Protein AF-A0A401K0L2-F1 (afdb_monomer_lite)

Radius of gyration: 27.58 Å; chains: 1; bounding box: 72×32×71 Å

Structure (mmCIF, N/CA/C/O backbone):
data_AF-A0A401K0L2-F1
#
_entry.id   AF-A0A401K0L2-F1
#
loop_
_atom_site.group_PDB
_atom_site.id
_atom_site.type_symbol
_atom_site.label_atom_id
_atom_site.label_alt_id
_atom_site.label_comp_id
_atom_site.label_asym_id
_atom_site.label_entity_id
_atom_site.label_seq_id
_atom_site.pdbx_PDB_ins_code
_atom_site.Cartn_x
_atom_site.Cartn_y
_atom_site.Cartn_z
_atom_site.occupancy
_atom_site.B_iso_or_equiv
_atom_site.auth_seq_id
_atom_site.auth_comp_id
_atom_site.auth_asym_id
_atom_site.auth_atom_id
_atom_site.pdbx_PDB_model_num
ATOM 1 N N . MET A 1 1 ? 55.329 -2.565 -53.390 1.00 47.88 1 MET A N 1
ATOM 2 C CA . MET A 1 1 ? 54.174 -3.410 -53.006 1.00 47.88 1 MET A CA 1
ATOM 3 C C . MET A 1 1 ? 54.006 -3.611 -51.485 1.00 47.88 1 MET A C 1
ATOM 5 O O . MET A 1 1 ? 53.143 -4.375 -51.094 1.00 47.88 1 MET A O 1
ATOM 9 N N . HIS A 1 2 ? 54.751 -2.907 -50.613 1.00 43.44 2 HIS A N 1
ATOM 10 C CA . HIS A 1 2 ? 54.670 -3.075 -49.144 1.00 43.44 2 HIS A CA 1
ATOM 11 C C . HIS A 1 2 ? 53.834 -2.009 -48.398 1.00 43.44 2 HIS A C 1
ATOM 13 O O . HIS A 1 2 ? 53.597 -2.150 -47.203 1.00 43.44 2 HIS A O 1
ATOM 19 N N . TYR A 1 3 ? 53.370 -0.953 -49.079 1.00 39.75 3 TYR A N 1
ATOM 20 C CA . TYR A 1 3 ? 52.677 0.180 -48.441 1.00 39.75 3 TYR A CA 1
ATOM 21 C C . TYR A 1 3 ? 51.150 0.005 -48.301 1.00 39.75 3 TYR A C 1
ATOM 23 O O . TYR A 1 3 ? 50.545 0.675 -47.473 1.00 39.75 3 TYR A O 1
ATOM 31 N N . PHE A 1 4 ? 50.518 -0.912 -49.047 1.00 38.34 4 PHE A N 1
ATOM 32 C CA . PHE A 1 4 ? 49.051 -1.068 -49.053 1.00 38.34 4 PHE A CA 1
ATOM 33 C C . PHE A 1 4 ? 48.524 -1.926 -47.886 1.00 38.34 4 PHE A C 1
ATOM 35 O O . PHE A 1 4 ? 47.476 -1.639 -47.319 1.00 38.34 4 PHE A O 1
ATOM 42 N N . VAL A 1 5 ? 49.291 -2.937 -47.457 1.00 45.19 5 VAL A N 1
ATOM 43 C CA . VAL A 1 5 ? 48.915 -3.829 -46.339 1.00 45.19 5 VAL A CA 1
ATOM 44 C C . VAL A 1 5 ? 49.000 -3.113 -44.984 1.00 45.19 5 VAL A C 1
ATOM 46 O O . VAL A 1 5 ? 48.243 -3.415 -44.066 1.00 45.19 5 VAL A O 1
ATOM 49 N N . ARG A 1 6 ? 49.881 -2.112 -44.867 1.00 45.41 6 ARG A N 1
ATOM 50 C CA . ARG A 1 6 ? 50.077 -1.341 -43.631 1.00 45.41 6 ARG A CA 1
ATOM 51 C C . ARG A 1 6 ? 48.897 -0.401 -43.337 1.00 45.41 6 ARG A C 1
ATOM 53 O O . ARG A 1 6 ? 48.505 -0.274 -42.185 1.00 45.41 6 ARG A O 1
ATOM 60 N N . CYS A 1 7 ? 48.267 0.137 -44.385 1.00 45.00 7 CYS A N 1
ATOM 61 C CA . CYS A 1 7 ? 47.111 1.032 -44.281 1.00 45.00 7 CYS A CA 1
ATOM 62 C C . CYS A 1 7 ? 45.835 0.302 -43.814 1.00 45.00 7 CYS A C 1
ATOM 64 O O . CYS A 1 7 ? 45.096 0.820 -42.984 1.00 45.00 7 CYS A O 1
ATOM 66 N N . ALA A 1 8 ? 45.611 -0.940 -44.265 1.00 47.12 8 ALA A N 1
ATOM 67 C CA . ALA A 1 8 ? 44.463 -1.740 -43.825 1.00 47.12 8 ALA A CA 1
ATOM 68 C C . ALA A 1 8 ? 44.566 -2.171 -42.348 1.00 47.12 8 ALA A C 1
ATOM 70 O O . ALA A 1 8 ? 43.557 -2.225 -41.648 1.00 47.12 8 ALA A O 1
ATOM 71 N N . ALA A 1 9 ? 45.779 -2.445 -41.855 1.00 49.81 9 ALA A N 1
ATOM 72 C CA . ALA A 1 9 ? 46.005 -2.791 -40.452 1.00 49.81 9 ALA A CA 1
ATOM 73 C C . ALA A 1 9 ? 45.812 -1.585 -39.512 1.00 49.81 9 ALA A C 1
ATOM 75 O O . ALA A 1 9 ? 45.240 -1.733 -38.432 1.00 49.81 9 ALA A O 1
ATOM 76 N N . GLU A 1 10 ? 46.233 -0.390 -39.939 1.00 50.12 10 GLU A N 1
ATOM 77 C CA . GLU A 1 10 ? 46.010 0.866 -39.209 1.00 50.12 10 GLU A CA 1
ATOM 78 C C . GLU A 1 10 ? 44.516 1.239 -39.158 1.00 50.12 10 GLU A C 1
ATOM 80 O O . GLU A 1 10 ? 44.016 1.629 -38.103 1.00 50.12 10 GLU A O 1
ATOM 85 N N . ASP A 1 11 ? 43.768 1.022 -40.245 1.00 50.16 11 ASP A N 1
ATOM 86 C CA . ASP A 1 11 ? 42.330 1.324 -40.324 1.00 50.16 11 ASP A CA 1
ATOM 87 C C . ASP A 1 11 ? 41.468 0.355 -39.480 1.00 50.16 11 ASP A C 1
ATOM 89 O O . ASP A 1 11 ? 40.471 0.746 -38.866 1.00 50.16 11 ASP A O 1
ATOM 93 N N . VAL A 1 12 ? 41.883 -0.914 -39.366 1.00 53.28 12 VAL A N 1
ATOM 94 C CA . VAL A 1 12 ? 41.261 -1.898 -38.458 1.00 53.28 12 VAL A CA 1
ATOM 95 C C . VAL A 1 12 ? 41.565 -1.571 -36.993 1.00 53.28 12 VAL A C 1
ATOM 97 O O . VAL A 1 12 ? 40.653 -1.605 -36.166 1.00 53.28 12 VAL A O 1
ATOM 100 N N . ALA A 1 13 ? 42.802 -1.186 -36.666 1.00 53.34 13 ALA A N 1
ATOM 101 C CA . ALA A 1 13 ? 43.171 -0.776 -35.310 1.00 53.34 13 ALA A CA 1
ATOM 102 C C . ALA A 1 13 ? 42.385 0.470 -34.860 1.00 53.34 13 ALA A C 1
ATOM 104 O O . ALA A 1 13 ? 41.819 0.483 -33.767 1.00 53.34 13 ALA A O 1
ATOM 105 N N . GLN A 1 14 ? 42.237 1.464 -35.744 1.00 53.31 14 GLN A N 1
ATOM 106 C CA . GLN A 1 14 ? 41.453 2.674 -35.489 1.00 53.31 14 GLN A CA 1
ATOM 107 C C . GLN A 1 14 ? 39.955 2.371 -35.289 1.00 53.31 14 GLN A C 1
ATOM 109 O O . GLN A 1 14 ? 39.294 3.012 -34.468 1.00 53.31 14 GLN A O 1
ATOM 114 N N . LYS A 1 15 ? 39.395 1.393 -36.018 1.00 52.25 15 LYS A N 1
ATOM 115 C CA . LYS A 1 15 ? 37.998 0.950 -35.852 1.00 52.25 15 LYS A CA 1
ATOM 116 C C . LYS A 1 15 ? 37.775 0.198 -34.541 1.00 52.25 15 LYS A C 1
ATOM 118 O O . LYS A 1 15 ? 36.765 0.449 -33.887 1.00 52.25 15 LYS A O 1
ATOM 123 N N . ILE A 1 16 ? 38.708 -0.664 -34.134 1.00 55.78 16 ILE A N 1
ATOM 124 C CA . ILE A 1 16 ? 38.643 -1.390 -32.855 1.00 55.78 16 ILE A CA 1
ATOM 125 C C . ILE A 1 16 ? 38.750 -0.412 -31.680 1.00 55.78 16 ILE A C 1
ATOM 127 O O . ILE A 1 16 ? 37.967 -0.495 -30.737 1.00 55.78 16 ILE A O 1
ATOM 131 N N . GLU A 1 17 ? 39.650 0.569 -31.759 1.00 54.28 17 GLU A N 1
ATOM 132 C CA . GLU A 1 17 ? 39.831 1.581 -30.715 1.00 54.28 17 GLU A CA 1
ATOM 133 C C . GLU A 1 17 ? 38.608 2.509 -30.594 1.00 54.28 17 GLU A C 1
ATOM 135 O O . GLU A 1 17 ? 38.149 2.807 -29.490 1.00 54.28 17 GLU A O 1
ATOM 140 N N . ARG A 1 18 ? 37.989 2.886 -31.724 1.00 56.38 18 ARG A N 1
ATOM 141 C CA . ARG A 1 18 ? 36.711 3.621 -31.745 1.00 56.38 18 ARG A CA 1
ATOM 142 C C . ARG A 1 18 ? 35.550 2.790 -31.197 1.00 56.38 18 ARG A C 1
ATOM 144 O O . ARG A 1 18 ? 34.736 3.332 -30.455 1.00 56.38 18 ARG A O 1
ATOM 151 N N . ALA A 1 19 ? 35.475 1.497 -31.513 1.00 53.09 19 ALA A N 1
ATOM 152 C CA . ALA A 1 19 ? 34.455 0.596 -30.975 1.00 53.09 19 ALA A CA 1
ATOM 153 C C . ALA A 1 19 ? 34.610 0.401 -29.456 1.00 53.09 19 ALA A C 1
ATOM 155 O O . ALA A 1 19 ? 33.625 0.498 -28.727 1.00 53.09 19 ALA A O 1
ATOM 156 N N . ALA A 1 20 ? 35.843 0.246 -28.965 1.00 55.00 20 ALA A N 1
ATOM 157 C CA . ALA A 1 20 ? 36.148 0.162 -27.538 1.00 55.00 20 ALA A CA 1
ATOM 158 C C . ALA A 1 20 ? 35.861 1.484 -26.801 1.00 55.00 20 ALA A C 1
ATOM 160 O O . ALA A 1 20 ? 35.356 1.471 -25.676 1.00 55.00 20 ALA A O 1
ATOM 161 N N . ALA A 1 21 ? 36.112 2.634 -27.438 1.00 55.03 21 ALA A N 1
ATOM 162 C CA . ALA A 1 21 ? 35.765 3.949 -26.900 1.00 55.03 21 ALA A CA 1
ATOM 163 C C . ALA A 1 21 ? 34.243 4.150 -26.824 1.00 55.03 21 ALA A C 1
ATOM 165 O O . ALA A 1 21 ? 33.746 4.633 -25.810 1.00 55.03 21 ALA A O 1
ATOM 166 N N . VAL A 1 22 ? 33.492 3.726 -27.847 1.00 55.56 22 VAL A N 1
ATOM 167 C CA . VAL A 1 22 ? 32.020 3.745 -27.847 1.00 55.56 22 VAL A CA 1
ATOM 168 C C . VAL A 1 22 ? 31.456 2.796 -26.787 1.00 55.56 22 VAL A C 1
ATOM 170 O O . VAL A 1 22 ? 30.553 3.195 -26.057 1.00 55.56 22 VAL A O 1
ATOM 173 N N . GLU A 1 23 ? 32.009 1.591 -26.621 1.00 53.78 23 GLU A N 1
ATOM 174 C CA . GLU A 1 23 ? 31.599 0.657 -25.561 1.00 53.78 23 GLU A CA 1
ATOM 175 C C . GLU A 1 23 ? 31.908 1.216 -24.162 1.00 53.78 23 GLU A C 1
ATOM 177 O O . GLU A 1 23 ? 31.073 1.144 -23.259 1.00 53.78 23 GLU A O 1
ATOM 182 N N . THR A 1 24 ? 33.071 1.846 -23.982 1.00 50.59 24 THR A N 1
ATOM 183 C CA . THR A 1 24 ? 33.465 2.485 -22.717 1.00 50.59 24 THR A CA 1
ATOM 184 C C . THR A 1 24 ? 32.580 3.695 -22.403 1.00 50.59 24 THR A C 1
ATOM 186 O O . THR A 1 24 ? 32.149 3.862 -21.262 1.00 50.59 24 THR A O 1
ATOM 189 N N . LEU A 1 25 ? 32.239 4.509 -23.408 1.00 52.25 25 LEU A N 1
ATOM 190 C CA . LEU A 1 25 ? 31.308 5.635 -23.283 1.00 52.25 25 LEU A CA 1
ATOM 191 C C . LEU A 1 25 ? 29.873 5.165 -23.009 1.00 52.25 25 LEU A C 1
ATOM 193 O O . LEU A 1 25 ? 29.193 5.763 -22.178 1.00 52.25 25 LEU A O 1
ATOM 197 N N . LEU A 1 26 ? 29.430 4.065 -23.626 1.00 53.78 26 LEU A N 1
ATOM 198 C CA . LEU A 1 26 ? 28.145 3.423 -23.336 1.00 53.78 26 LEU A CA 1
ATOM 199 C C . LEU A 1 26 ? 28.106 2.869 -21.903 1.00 53.78 26 LEU A C 1
ATOM 201 O O . LEU A 1 26 ? 27.135 3.112 -21.188 1.00 53.78 26 LEU A O 1
ATOM 205 N N . ARG A 1 27 ? 29.169 2.198 -21.436 1.00 53.47 27 ARG A N 1
ATOM 206 C CA . ARG A 1 27 ? 29.282 1.706 -20.049 1.00 53.47 27 ARG A CA 1
ATOM 207 C C . ARG A 1 27 ? 29.281 2.847 -19.029 1.00 53.47 27 ARG A C 1
ATOM 209 O O . ARG A 1 27 ? 28.576 2.764 -18.025 1.00 53.47 27 ARG A O 1
ATOM 216 N N . ARG A 1 28 ? 30.008 3.935 -19.303 1.00 49.06 28 ARG A N 1
ATOM 217 C CA . ARG A 1 28 ? 30.068 5.127 -18.441 1.00 49.06 28 ARG A CA 1
ATOM 218 C C . ARG A 1 28 ? 28.727 5.877 -18.405 1.00 49.06 28 ARG A C 1
ATOM 220 O O . ARG A 1 28 ? 28.257 6.244 -17.331 1.00 49.06 28 ARG A O 1
ATOM 227 N N . SER A 1 29 ? 28.055 5.981 -19.555 1.00 48.44 29 SER A N 1
ATOM 228 C CA . SER A 1 29 ? 26.728 6.593 -19.716 1.00 48.44 29 SER A CA 1
ATOM 229 C C . SER A 1 29 ? 25.622 5.870 -18.938 1.00 48.44 29 SER A C 1
ATOM 231 O O . SER A 1 29 ? 24.742 6.522 -18.369 1.00 48.44 29 SER A O 1
ATOM 233 N N . VAL A 1 30 ? 25.658 4.533 -18.873 1.00 53.62 30 VAL A N 1
ATOM 234 C CA . VAL A 1 30 ? 24.674 3.754 -18.104 1.00 53.62 30 VAL A CA 1
ATOM 235 C C . VAL A 1 30 ? 24.846 3.982 -16.599 1.00 53.62 30 VAL A C 1
ATOM 237 O O . VAL A 1 30 ? 23.851 4.227 -15.916 1.00 53.62 30 VAL A O 1
ATOM 240 N N . SER A 1 31 ? 26.079 3.963 -16.082 1.00 47.69 31 SER A N 1
ATOM 241 C CA . SER A 1 31 ? 26.344 4.181 -14.651 1.00 47.69 31 SER A CA 1
ATOM 242 C C . SER A 1 31 ? 26.017 5.603 -14.185 1.00 47.69 31 SER A C 1
ATOM 244 O O . SER A 1 31 ? 25.408 5.762 -13.129 1.00 47.69 31 SER A O 1
ATOM 246 N N . GLU A 1 32 ? 26.334 6.635 -14.973 1.00 42.66 32 GLU A N 1
ATOM 247 C CA . GLU A 1 32 ? 26.019 8.031 -14.621 1.00 42.66 32 GLU A CA 1
ATOM 248 C C . GLU A 1 32 ? 24.497 8.303 -14.622 1.00 42.66 32 GLU A C 1
ATOM 250 O O . GLU A 1 32 ? 23.989 9.031 -13.765 1.00 42.66 32 GLU A O 1
ATOM 255 N N . ARG A 1 33 ? 23.726 7.637 -15.498 1.00 48.47 33 ARG A N 1
ATOM 256 C CA . ARG A 1 33 ? 22.249 7.717 -15.510 1.00 48.47 33 ARG A CA 1
ATOM 257 C C . ARG A 1 33 ? 21.566 7.030 -14.330 1.00 48.47 33 ARG A C 1
ATOM 259 O O . ARG A 1 33 ? 20.455 7.426 -13.982 1.00 48.47 33 ARG A O 1
ATOM 266 N N . ILE A 1 34 ? 22.177 5.998 -13.749 1.00 52.00 34 ILE A N 1
ATOM 267 C CA . ILE A 1 34 ? 21.614 5.290 -12.589 1.00 52.00 34 ILE A CA 1
ATOM 268 C C . ILE A 1 34 ? 21.703 6.170 -11.335 1.00 52.00 34 ILE A C 1
ATOM 270 O O . ILE A 1 34 ? 20.758 6.208 -10.552 1.00 52.00 34 ILE A O 1
ATOM 274 N N . VAL A 1 35 ? 22.801 6.916 -11.174 1.00 51.12 35 VAL A N 1
ATOM 275 C CA . VAL A 1 35 ? 23.090 7.684 -9.951 1.00 51.12 35 VAL A CA 1
ATOM 276 C C . VAL A 1 35 ? 22.461 9.086 -9.964 1.00 51.12 35 VAL A C 1
ATOM 278 O O . VAL A 1 35 ? 22.074 9.589 -8.917 1.00 51.12 35 VAL A O 1
ATOM 281 N N . SER A 1 36 ? 22.270 9.711 -11.131 1.00 45.66 36 SER A N 1
ATOM 282 C CA . SER A 1 36 ? 21.784 11.103 -11.228 1.00 45.66 36 SER A CA 1
ATOM 283 C C . SER A 1 36 ? 20.296 11.308 -10.883 1.00 45.66 36 SER A C 1
ATOM 285 O O . SER A 1 36 ? 19.820 12.440 -10.877 1.00 45.66 36 SER A O 1
ATOM 287 N N . GLN A 1 37 ? 19.530 10.246 -10.622 1.00 49.28 37 GLN A N 1
ATOM 288 C CA . GLN A 1 37 ? 18.081 10.320 -10.387 1.00 49.28 37 GLN A CA 1
ATOM 289 C C . GLN A 1 37 ? 17.716 10.222 -8.896 1.00 49.28 37 GLN A C 1
ATOM 291 O O . GLN A 1 37 ? 16.657 9.698 -8.551 1.00 49.28 37 GLN A O 1
ATOM 296 N N . MET A 1 38 ? 18.612 10.673 -8.018 1.00 49.31 38 MET A N 1
ATOM 297 C CA . MET A 1 38 ? 18.571 10.411 -6.578 1.00 49.31 38 MET A CA 1
ATOM 298 C C . MET A 1 38 ? 18.191 11.628 -5.729 1.00 49.31 38 MET A C 1
ATOM 300 O O . MET A 1 38 ? 18.578 11.688 -4.575 1.00 49.31 38 MET A O 1
ATOM 304 N N . ASP A 1 39 ? 17.386 12.562 -6.243 1.00 50.97 39 ASP A N 1
ATOM 305 C CA . ASP A 1 39 ? 17.027 13.767 -5.486 1.00 50.97 39 ASP A CA 1
ATOM 306 C C . ASP A 1 39 ? 15.523 13.791 -5.148 1.00 50.97 39 ASP A C 1
ATOM 308 O O . ASP A 1 39 ? 14.647 13.838 -6.014 1.00 50.97 39 ASP A O 1
ATOM 312 N N . ASN A 1 40 ? 15.227 13.682 -3.848 1.00 54.62 40 ASN A N 1
ATOM 313 C CA . ASN A 1 40 ? 13.924 13.689 -3.156 1.00 54.62 40 ASN A CA 1
ATOM 314 C C . ASN A 1 40 ? 12.873 12.617 -3.497 1.00 54.62 40 ASN A C 1
ATOM 316 O O . ASN A 1 40 ? 12.135 12.206 -2.601 1.00 54.62 40 ASN A O 1
ATOM 320 N N . ASN A 1 41 ? 12.779 12.127 -4.733 1.00 58.59 41 ASN A N 1
ATOM 321 C CA . ASN A 1 41 ? 11.758 11.130 -5.081 1.00 58.59 41 ASN A CA 1
ATOM 322 C C . ASN A 1 41 ? 12.105 9.720 -4.562 1.00 58.59 41 ASN A C 1
ATOM 324 O O . ASN A 1 41 ? 11.204 8.930 -4.307 1.00 58.59 41 ASN A O 1
ATOM 328 N N . VAL A 1 42 ? 13.393 9.410 -4.375 1.00 61.03 42 VAL A N 1
ATOM 329 C CA . VAL A 1 42 ? 13.864 8.065 -3.992 1.00 61.03 42 VAL A CA 1
ATOM 330 C C . VAL A 1 42 ? 13.508 7.719 -2.547 1.00 61.03 42 VAL A C 1
ATOM 332 O O . VAL A 1 42 ? 12.923 6.673 -2.314 1.00 61.03 42 VAL A O 1
ATOM 335 N N . ILE A 1 43 ? 13.718 8.632 -1.593 1.00 61.56 43 ILE A N 1
ATOM 336 C CA . ILE A 1 43 ? 13.375 8.394 -0.177 1.00 61.56 43 ILE A CA 1
ATOM 337 C C . ILE A 1 43 ? 11.858 8.196 -0.002 1.00 61.56 43 ILE A C 1
ATOM 339 O O . ILE A 1 43 ? 11.413 7.320 0.739 1.00 61.56 43 ILE A O 1
ATOM 343 N N . ALA A 1 44 ? 11.047 8.984 -0.716 1.00 78.31 44 ALA A N 1
ATOM 344 C CA . ALA A 1 44 ? 9.593 8.830 -0.710 1.00 78.31 44 ALA A CA 1
ATOM 345 C C . ALA A 1 44 ? 9.149 7.513 -1.371 1.00 78.31 44 ALA A C 1
ATOM 347 O O . ALA A 1 44 ? 8.205 6.873 -0.908 1.00 78.31 44 ALA A O 1
ATOM 348 N N . LEU A 1 45 ? 9.837 7.098 -2.435 1.00 87.06 45 LEU A N 1
ATOM 349 C CA . LEU A 1 45 ? 9.563 5.862 -3.155 1.00 87.06 45 LEU A CA 1
ATOM 350 C C . LEU A 1 45 ? 9.933 4.619 -2.333 1.00 87.06 45 LEU A C 1
ATOM 352 O O . LEU A 1 45 ? 9.131 3.691 -2.252 1.00 87.06 45 LEU A O 1
ATOM 356 N N . ASP A 1 46 ? 11.083 4.629 -1.660 1.00 90.25 46 ASP A N 1
ATOM 357 C CA . ASP A 1 46 ? 11.524 3.552 -0.769 1.00 90.25 46 ASP A CA 1
ATOM 358 C C . ASP A 1 46 ? 10.530 3.344 0.375 1.00 90.25 46 ASP A C 1
ATOM 360 O O . ASP A 1 46 ? 10.146 2.213 0.681 1.00 90.25 46 ASP A O 1
ATOM 364 N N . ALA A 1 47 ? 10.040 4.437 0.967 1.00 90.25 47 ALA A N 1
ATOM 365 C CA . ALA A 1 47 ? 9.018 4.384 2.005 1.00 90.25 47 ALA A CA 1
ATOM 366 C C . ALA A 1 47 ? 7.706 3.768 1.484 1.00 90.25 47 ALA A C 1
ATOM 368 O O . ALA A 1 47 ? 7.111 2.919 2.153 1.00 90.25 47 ALA A O 1
ATOM 369 N N . VAL A 1 48 ? 7.276 4.138 0.271 1.00 92.19 48 VAL A N 1
ATOM 370 C CA . VAL A 1 48 ? 6.098 3.545 -0.384 1.00 92.19 48 VAL A CA 1
ATOM 371 C C . VAL A 1 48 ? 6.308 2.053 -0.645 1.00 92.19 48 VAL A C 1
ATOM 373 O O . VAL A 1 48 ? 5.433 1.255 -0.314 1.00 92.19 48 VAL A O 1
ATOM 376 N N . PHE A 1 49 ? 7.458 1.637 -1.173 1.00 93.12 49 PHE A N 1
ATOM 377 C CA . PHE A 1 49 ? 7.738 0.220 -1.410 1.00 93.12 49 PHE A CA 1
ATOM 378 C C . PHE A 1 49 ? 7.822 -0.583 -0.117 1.00 93.12 49 PHE A C 1
ATOM 380 O O . PHE A 1 49 ? 7.245 -1.668 -0.033 1.00 93.12 49 PHE A O 1
ATOM 387 N N . HIS A 1 50 ? 8.441 -0.034 0.925 1.00 94.19 50 HIS A N 1
ATOM 388 C CA . HIS A 1 50 ? 8.459 -0.665 2.238 1.00 94.19 50 HIS A CA 1
ATOM 389 C C . HIS A 1 50 ? 7.036 -0.819 2.804 1.00 94.19 50 HIS A C 1
ATOM 391 O O . HIS A 1 50 ? 6.659 -1.881 3.312 1.00 94.19 50 HIS A O 1
ATOM 397 N N . ALA A 1 51 ? 6.186 0.198 2.638 1.00 94.75 51 ALA A N 1
ATOM 398 C CA . ALA A 1 51 ? 4.775 0.121 2.996 1.00 94.75 51 ALA A CA 1
ATOM 399 C C . ALA A 1 51 ? 3.993 -0.894 2.137 1.00 94.75 51 ALA A C 1
ATOM 401 O O . ALA A 1 51 ? 3.070 -1.523 2.643 1.00 94.75 51 ALA A O 1
ATOM 402 N N . LEU A 1 52 ? 4.361 -1.140 0.882 1.00 94.81 52 LEU A N 1
ATOM 403 C CA . LEU A 1 52 ? 3.676 -2.114 0.021 1.00 94.81 52 LEU A CA 1
ATOM 404 C C . LEU A 1 52 ? 4.261 -3.537 0.081 1.00 94.81 52 LEU A C 1
ATOM 406 O O . LEU A 1 52 ? 3.656 -4.463 -0.460 1.00 94.81 52 LEU A O 1
ATOM 410 N N . ALA A 1 53 ? 5.388 -3.754 0.763 1.00 96.00 53 ALA A N 1
ATOM 411 C CA . ALA A 1 53 ? 6.026 -5.071 0.877 1.00 96.00 53 ALA A CA 1
ATOM 412 C C . ALA A 1 53 ? 5.173 -6.111 1.637 1.00 96.00 53 ALA A C 1
ATOM 414 O O . ALA A 1 53 ? 5.276 -7.312 1.389 1.00 96.00 53 ALA A O 1
ATOM 415 N N . ASP A 1 54 ? 4.273 -5.663 2.511 1.00 97.56 54 ASP A N 1
ATOM 416 C CA . ASP A 1 54 ? 3.424 -6.520 3.344 1.00 97.56 54 ASP A CA 1
ATOM 417 C C . ASP A 1 54 ? 2.073 -6.845 2.674 1.00 97.56 54 ASP A C 1
ATOM 419 O O . ASP A 1 54 ? 1.406 -5.937 2.165 1.00 97.56 54 ASP A O 1
ATOM 423 N N . PRO A 1 55 ? 1.635 -8.117 2.677 1.00 96.88 55 PRO A N 1
ATOM 424 C CA . PRO A 1 55 ? 0.401 -8.535 2.012 1.00 96.88 55 PRO A CA 1
ATOM 425 C C . PRO A 1 55 ? -0.860 -7.915 2.628 1.00 96.88 55 PRO A C 1
ATOM 427 O O . PRO A 1 55 ? -1.742 -7.497 1.879 1.00 96.88 55 PRO A O 1
ATOM 430 N N . THR A 1 56 ? -0.931 -7.777 3.957 1.00 97.25 56 THR A N 1
ATOM 431 C CA . THR A 1 56 ? -2.068 -7.145 4.649 1.00 97.25 56 THR A CA 1
ATOM 432 C C . THR A 1 56 ? -2.218 -5.691 4.211 1.00 97.25 56 THR A C 1
ATOM 434 O O . THR A 1 56 ? -3.310 -5.254 3.848 1.00 97.25 56 THR A O 1
ATOM 437 N N . ARG A 1 57 ? -1.109 -4.940 4.151 1.00 97.25 57 ARG A N 1
ATOM 438 C CA . ARG A 1 57 ? -1.112 -3.554 3.657 1.00 97.25 57 ARG A CA 1
ATOM 439 C C . ARG A 1 57 ? -1.561 -3.459 2.197 1.00 97.25 57 ARG A C 1
ATOM 441 O O . ARG A 1 57 ? -2.364 -2.582 1.881 1.00 97.25 57 ARG A O 1
ATOM 448 N N . ARG A 1 58 ? -1.127 -4.370 1.315 1.00 97.25 58 ARG A N 1
ATOM 449 C CA . ARG A 1 58 ? -1.610 -4.404 -0.081 1.00 97.25 58 ARG A CA 1
ATOM 450 C C . ARG A 1 58 ? -3.106 -4.699 -0.178 1.00 97.25 58 ARG A C 1
ATOM 452 O O . ARG A 1 58 ? -3.793 -4.027 -0.943 1.00 97.25 58 ARG A O 1
ATOM 459 N N . ALA A 1 59 ? -3.614 -5.637 0.616 1.00 97.69 59 ALA A N 1
ATOM 460 C CA . ALA A 1 59 ? -5.037 -5.967 0.648 1.00 97.69 59 ALA A CA 1
ATOM 461 C C . ALA A 1 59 ? -5.896 -4.777 1.119 1.00 97.69 59 ALA A C 1
ATOM 463 O O . ALA A 1 59 ? -6.927 -4.486 0.513 1.00 97.69 59 ALA A O 1
ATOM 464 N N . VAL A 1 60 ? -5.434 -4.011 2.117 1.00 97.75 60 VAL A N 1
ATOM 465 C CA . VAL A 1 60 ? -6.092 -2.759 2.540 1.00 97.75 60 VAL A CA 1
ATOM 466 C C . VAL A 1 60 ? -6.129 -1.734 1.404 1.00 97.75 60 VAL A C 1
ATOM 468 O O . VAL A 1 60 ? -7.183 -1.161 1.128 1.00 97.75 60 VAL A O 1
ATOM 471 N N . ILE A 1 61 ? -5.004 -1.512 0.717 1.00 96.81 61 ILE A N 1
ATOM 472 C CA . ILE A 1 61 ? -4.935 -0.583 -0.423 1.00 96.81 61 ILE A CA 1
ATOM 473 C C . ILE A 1 61 ? -5.880 -1.024 -1.547 1.00 96.81 61 ILE A C 1
ATOM 475 O O . ILE A 1 61 ? -6.603 -0.193 -2.096 1.00 96.81 61 ILE A O 1
ATOM 479 N N . GLN A 1 62 ? -5.928 -2.322 -1.853 1.00 96.50 62 GLN A N 1
ATOM 480 C CA . GLN A 1 62 ? -6.833 -2.880 -2.856 1.00 96.50 62 GLN A CA 1
ATOM 481 C C . GLN A 1 62 ? -8.304 -2.662 -2.474 1.00 96.50 62 GLN A C 1
ATOM 483 O O . GLN A 1 62 ? -9.091 -2.205 -3.304 1.00 96.50 62 GLN A O 1
ATOM 488 N N . ARG A 1 63 ? -8.668 -2.903 -1.207 1.00 97.25 63 ARG A N 1
ATOM 489 C CA . ARG A 1 63 ? -10.028 -2.681 -0.696 1.00 97.25 63 ARG A CA 1
ATOM 490 C C . ARG A 1 63 ? -10.428 -1.206 -0.718 1.00 97.25 63 ARG A C 1
ATOM 492 O O . ARG A 1 63 ? -11.548 -0.890 -1.117 1.00 97.25 63 ARG A O 1
ATOM 499 N N . LEU A 1 64 ? -9.529 -0.300 -0.335 1.00 97.25 64 LEU A N 1
ATOM 500 C CA . LEU A 1 64 ? -9.769 1.147 -0.403 1.00 97.25 64 LEU A CA 1
ATOM 501 C C . LEU A 1 64 ? -9.763 1.684 -1.842 1.00 97.25 64 LEU A C 1
ATOM 503 O O . LEU A 1 64 ? -10.343 2.733 -2.122 1.00 97.25 64 LEU A O 1
ATOM 507 N N . GLY A 1 65 ? -9.164 0.945 -2.778 1.00 95.62 65 GLY A N 1
ATOM 508 C CA . GLY A 1 65 ? -9.267 1.197 -4.212 1.00 95.62 65 GLY A CA 1
ATOM 509 C C . GLY A 1 65 ? -10.699 1.095 -4.748 1.00 95.62 65 GLY A C 1
ATOM 510 O O . GLY A 1 65 ? -10.987 1.695 -5.783 1.00 95.62 65 GLY A O 1
ATOM 511 N N . GLN A 1 66 ? -11.595 0.404 -4.038 1.00 96.56 66 GLN A N 1
ATOM 512 C CA . GLN A 1 66 ? -13.020 0.291 -4.372 1.00 96.56 66 GLN A CA 1
ATOM 513 C C . GLN A 1 66 ? -13.873 1.407 -3.744 1.00 96.56 66 GLN A C 1
ATOM 515 O O . GLN A 1 66 ? -15.008 1.615 -4.157 1.00 96.56 66 GLN A O 1
ATOM 520 N N . GLY A 1 67 ? -13.336 2.144 -2.766 1.00 96.75 67 GLY A N 1
ATOM 521 C CA . GLY A 1 67 ? -14.021 3.244 -2.088 1.00 96.75 67 GLY A CA 1
ATOM 522 C C . GLY A 1 67 ? -13.609 3.389 -0.618 1.00 96.75 67 GLY A C 1
ATOM 523 O O . GLY A 1 67 ? -12.906 2.523 -0.089 1.00 96.75 67 GLY A O 1
ATOM 524 N N . PRO A 1 68 ? -14.038 4.474 0.055 1.00 97.19 68 PRO A N 1
ATOM 525 C CA . PRO A 1 68 ? -13.833 4.662 1.491 1.00 97.19 68 PRO A CA 1
ATOM 526 C C . PRO A 1 68 ? -14.399 3.497 2.311 1.00 97.19 68 PRO A C 1
ATOM 528 O O . PRO A 1 68 ? -15.425 2.924 1.949 1.00 97.19 68 PRO A O 1
ATOM 531 N N . ALA A 1 69 ? -13.749 3.165 3.424 1.00 97.75 69 ALA A N 1
ATOM 532 C CA . ALA A 1 69 ? -14.201 2.116 4.338 1.00 97.75 69 ALA A CA 1
ATOM 533 C C . ALA A 1 69 ? -13.791 2.434 5.777 1.00 97.75 69 ALA A C 1
ATOM 535 O O . ALA A 1 69 ? -12.821 3.157 6.013 1.00 97.75 69 ALA A O 1
ATOM 536 N N . THR A 1 70 ? -14.513 1.900 6.753 1.00 97.25 70 THR A N 1
ATOM 537 C CA . THR A 1 70 ? -14.166 2.051 8.167 1.00 97.25 70 THR A CA 1
ATOM 538 C C . THR A 1 70 ? -13.010 1.133 8.558 1.00 97.25 70 THR A C 1
ATOM 540 O O . THR A 1 70 ? -12.776 0.097 7.942 1.00 97.25 70 THR A O 1
ATOM 543 N N . VAL A 1 71 ? -12.288 1.478 9.627 1.00 95.50 71 VAL A N 1
ATOM 544 C CA . VAL A 1 71 ? -11.218 0.610 10.157 1.00 95.50 71 VAL A CA 1
ATOM 545 C C . VAL A 1 71 ? -11.737 -0.790 10.508 1.00 95.50 71 VAL A C 1
ATOM 547 O O . VAL A 1 71 ? -11.024 -1.763 10.289 1.00 95.50 71 VAL A O 1
ATOM 550 N N . SER A 1 72 ? -12.965 -0.900 11.024 1.00 94.31 72 SER A N 1
ATOM 551 C CA . SER A 1 72 ? -13.579 -2.187 11.368 1.00 94.31 72 SER A CA 1
ATOM 552 C C . SER A 1 72 ? -13.842 -3.046 10.131 1.00 94.31 72 SER A C 1
ATOM 554 O O . SER A 1 72 ? -13.442 -4.204 10.120 1.00 94.31 72 SER A O 1
ATOM 556 N N . GLU A 1 73 ? -14.420 -2.469 9.072 1.00 96.12 73 GLU A N 1
ATOM 557 C CA . GLU A 1 73 ? -14.635 -3.161 7.787 1.00 96.12 73 GLU A CA 1
ATOM 558 C C . GLU A 1 73 ? -13.314 -3.590 7.138 1.00 96.12 73 GLU A C 1
ATOM 560 O O . GLU A 1 73 ? -13.228 -4.640 6.512 1.00 96.12 73 GLU A O 1
ATOM 565 N N . LEU A 1 74 ? -12.263 -2.775 7.274 1.00 97.19 74 LEU A N 1
ATOM 566 C CA . LEU A 1 74 ? -10.944 -3.121 6.749 1.00 97.19 74 LEU A CA 1
ATOM 567 C C . LEU A 1 74 ? -10.261 -4.232 7.553 1.00 97.19 74 LEU A C 1
ATOM 569 O O . LEU A 1 74 ? -9.434 -4.939 6.990 1.00 97.19 74 LEU A O 1
ATOM 573 N N . ALA A 1 75 ? -10.562 -4.369 8.845 1.00 96.75 75 ALA A N 1
ATOM 574 C CA . ALA A 1 75 ? -9.953 -5.374 9.713 1.00 96.75 75 ALA A CA 1
ATOM 575 C C . ALA A 1 75 ? -10.644 -6.745 9.621 1.00 96.75 75 ALA A C 1
ATOM 577 O O . ALA A 1 75 ? -9.985 -7.759 9.823 1.00 96.75 75 ALA A O 1
ATOM 578 N N . GLU A 1 76 ? -11.941 -6.771 9.304 1.00 95.44 76 GLU A N 1
ATOM 579 C CA . GLU A 1 76 ? -12.791 -7.970 9.263 1.00 95.44 76 GLU A CA 1
ATOM 580 C C . GLU A 1 76 ? -12.201 -9.172 8.493 1.00 95.44 76 GLU A C 1
ATOM 582 O O . GLU A 1 76 ? -12.295 -10.287 9.004 1.00 95.44 76 GLU A O 1
ATOM 587 N N . PRO A 1 77 ? -11.541 -9.006 7.327 1.00 94.94 77 PRO A N 1
ATOM 588 C CA . PRO A 1 77 ? -11.019 -10.144 6.566 1.00 94.94 77 PRO A CA 1
ATOM 589 C C . PRO A 1 77 ? -9.768 -10.801 7.170 1.00 94.94 77 PRO A C 1
ATOM 591 O O . PRO A 1 77 ? -9.289 -11.797 6.628 1.00 94.94 77 PRO A O 1
ATOM 594 N N . PHE A 1 78 ? -9.181 -10.226 8.223 1.00 95.75 78 PHE A N 1
ATOM 595 C CA . PHE A 1 78 ? -7.898 -10.662 8.763 1.00 95.75 78 PHE A CA 1
ATOM 596 C C . PHE A 1 78 ? -8.062 -11.324 10.131 1.00 95.75 78 PHE A C 1
ATOM 598 O O . PHE A 1 78 ? -8.567 -10.714 11.070 1.00 95.75 78 PHE A O 1
ATOM 605 N N . ASP A 1 79 ? -7.525 -12.537 10.274 1.00 93.31 79 ASP A N 1
ATOM 606 C CA . ASP A 1 79 ? -7.45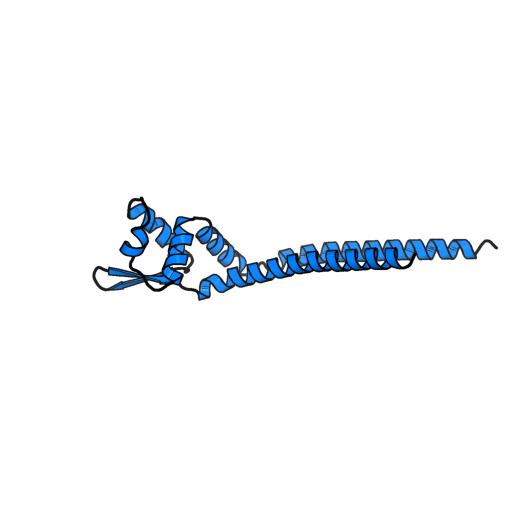1 -13.243 11.557 1.00 93.31 79 ASP A CA 1
ATOM 607 C C . ASP A 1 79 ? -6.298 -12.696 12.417 1.00 93.31 79 ASP A C 1
ATOM 609 O O . ASP A 1 79 ? -5.240 -13.305 12.588 1.00 93.31 79 ASP A O 1
ATOM 613 N N . MET A 1 80 ? -6.445 -11.452 12.877 1.00 94.50 80 MET A N 1
ATOM 614 C CA . MET A 1 80 ? -5.484 -10.807 13.765 1.00 94.50 80 MET A CA 1
ATOM 615 C C . MET A 1 80 ? -6.154 -9.846 14.740 1.00 94.50 80 MET A C 1
ATOM 617 O O . MET A 1 80 ? -7.180 -9.230 14.462 1.00 94.50 80 MET A O 1
ATOM 621 N N . ALA A 1 81 ? -5.507 -9.640 15.886 1.00 95.38 81 ALA A N 1
ATOM 622 C CA . ALA A 1 81 ? -5.974 -8.668 16.862 1.00 95.38 81 ALA A CA 1
ATOM 623 C C . ALA A 1 81 ? -5.946 -7.234 16.295 1.00 95.38 81 ALA A C 1
ATOM 625 O O . ALA A 1 81 ? -4.987 -6.821 15.633 1.00 95.38 81 ALA A O 1
ATOM 626 N N . LEU A 1 82 ? -6.955 -6.430 16.648 1.00 94.19 82 LEU A N 1
ATOM 627 C CA . LEU A 1 82 ? -7.093 -5.042 16.192 1.00 94.19 82 LEU A CA 1
ATOM 628 C C . LEU A 1 82 ? -5.838 -4.169 16.428 1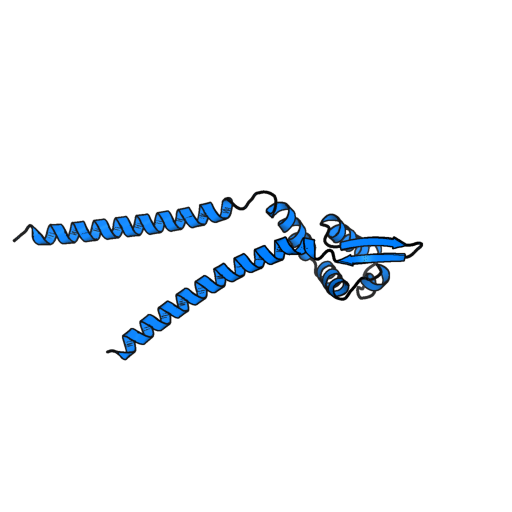.00 94.19 82 LEU A C 1
ATOM 630 O O . LEU A 1 82 ? -5.481 -3.400 15.534 1.00 94.19 82 LEU A O 1
ATOM 634 N N . PRO A 1 83 ? -5.100 -4.273 17.556 1.00 96.25 83 PRO A N 1
ATOM 635 C CA . PRO A 1 83 ? -3.861 -3.516 17.737 1.00 96.25 83 PRO A CA 1
ATOM 636 C C . PRO A 1 83 ? -2.778 -3.851 16.705 1.00 96.25 83 PRO A C 1
ATOM 638 O O . PRO A 1 83 ? -2.018 -2.959 16.324 1.00 96.25 83 PRO A O 1
ATOM 641 N N . SER A 1 84 ? -2.709 -5.106 16.249 1.00 96.38 84 SER A N 1
ATOM 642 C CA . SER A 1 84 ? -1.796 -5.548 15.190 1.00 96.38 84 SER A CA 1
ATOM 6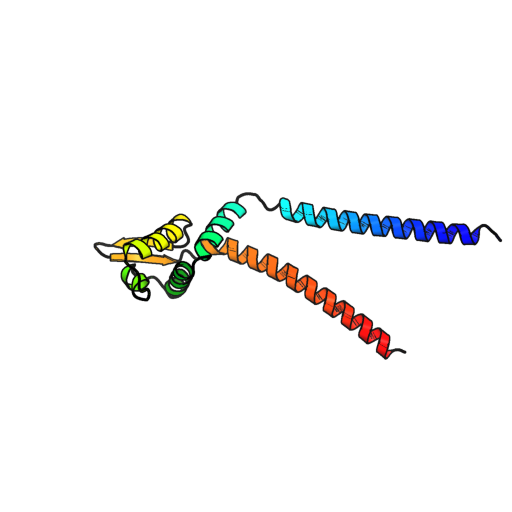43 C C . SER A 1 84 ? -2.213 -4.956 13.849 1.00 96.38 84 SER A C 1
ATOM 645 O O . SER A 1 84 ? -1.389 -4.316 13.199 1.00 96.38 84 SER A O 1
ATOM 647 N N . PHE A 1 85 ? -3.501 -5.031 13.502 1.00 97.06 85 PHE A N 1
ATOM 648 C CA . PHE A 1 85 ? -4.038 -4.398 12.295 1.00 97.06 85 PHE A CA 1
ATOM 649 C C . PHE A 1 85 ? -3.762 -2.884 12.262 1.00 97.06 85 PHE A C 1
ATOM 651 O O . PHE A 1 85 ? -3.276 -2.333 11.272 1.00 97.06 85 PHE A O 1
ATOM 658 N N . MET A 1 86 ? -3.951 -2.204 13.395 1.00 96.56 86 MET A N 1
ATOM 659 C CA . MET A 1 86 ? -3.664 -0.775 13.525 1.00 96.56 86 MET A CA 1
ATOM 660 C C . MET A 1 86 ? -2.187 -0.422 13.301 1.00 96.56 86 MET A C 1
ATOM 662 O O . MET A 1 86 ? -1.895 0.707 12.908 1.00 96.56 86 MET A O 1
ATOM 666 N N . LYS A 1 87 ? -1.233 -1.344 13.506 1.00 97.19 87 LYS A N 1
ATOM 667 C CA . LYS A 1 87 ? 0.172 -1.109 13.123 1.00 97.19 87 LYS A CA 1
ATOM 668 C C . LYS A 1 87 ? 0.315 -0.997 11.603 1.00 97.19 87 LYS A C 1
ATOM 670 O O . LYS A 1 87 ? 0.992 -0.081 11.145 1.00 97.19 87 LYS A O 1
ATOM 675 N N . HIS A 1 88 ? -0.363 -1.852 10.833 1.00 97.25 88 HIS A N 1
ATOM 676 C CA . HIS A 1 88 ? -0.381 -1.758 9.368 1.00 97.25 88 HIS A CA 1
ATOM 677 C C . HIS A 1 88 ? -0.985 -0.424 8.909 1.00 97.25 88 HIS A C 1
ATOM 679 O O . HIS A 1 88 ? -0.398 0.248 8.060 1.00 97.25 88 HIS A O 1
ATOM 685 N N . MET A 1 89 ? -2.087 0.009 9.535 1.00 97.31 89 MET A N 1
ATOM 686 C CA . MET A 1 89 ? -2.712 1.307 9.245 1.00 97.31 89 MET A CA 1
ATOM 687 C C . MET A 1 89 ? -1.777 2.488 9.522 1.00 97.31 89 MET A C 1
ATOM 689 O O . MET A 1 89 ? -1.648 3.366 8.676 1.00 97.31 89 MET A O 1
ATOM 693 N N . ARG A 1 90 ? -1.063 2.491 10.657 1.00 97.00 90 ARG A N 1
ATOM 694 C CA . ARG A 1 90 ? -0.094 3.556 10.978 1.00 97.00 90 ARG A CA 1
ATOM 695 C C . ARG A 1 90 ? 1.040 3.647 9.963 1.00 97.00 90 ARG A C 1
ATOM 697 O O . ARG A 1 90 ? 1.458 4.751 9.640 1.00 97.00 90 ARG A O 1
ATOM 704 N N . VAL A 1 91 ? 1.533 2.515 9.457 1.00 97.00 91 VAL A N 1
ATOM 705 C CA . VAL A 1 91 ? 2.566 2.513 8.407 1.00 97.00 91 VAL A CA 1
ATOM 706 C C . VAL A 1 91 ? 2.023 3.154 7.131 1.00 97.00 91 VAL A C 1
ATOM 708 O O . VAL A 1 91 ? 2.673 4.035 6.576 1.00 97.00 91 VAL A O 1
ATOM 711 N N . LEU A 1 92 ? 0.820 2.764 6.696 1.00 96.62 92 LEU A N 1
ATOM 712 C CA . LEU A 1 92 ? 0.179 3.321 5.500 1.00 96.62 92 LEU A CA 1
ATOM 713 C C . LEU A 1 92 ? -0.124 4.822 5.628 1.00 96.62 92 LEU A C 1
ATOM 715 O O . LEU A 1 92 ? 0.051 5.567 4.664 1.00 96.62 92 LEU A O 1
ATOM 719 N N . GLU A 1 93 ? -0.546 5.269 6.809 1.00 95.94 93 GLU A N 1
ATOM 720 C CA . GLU A 1 93 ? -0.767 6.686 7.121 1.00 95.94 93 GLU A CA 1
ATOM 721 C C . GLU A 1 93 ? 0.546 7.469 7.188 1.00 95.94 93 GLU A C 1
ATOM 723 O O . GLU A 1 93 ? 0.626 8.578 6.665 1.00 95.94 93 GLU A O 1
ATOM 728 N N . GLY A 1 94 ? 1.596 6.880 7.768 1.00 94.19 94 GLY A N 1
ATOM 729 C CA . GLY A 1 94 ? 2.913 7.503 7.895 1.00 94.19 94 GLY A CA 1
ATOM 730 C C . GLY A 1 94 ? 3.559 7.822 6.546 1.00 94.19 94 GLY A C 1
ATOM 731 O O . GLY A 1 94 ? 4.202 8.858 6.403 1.00 94.19 94 GLY A O 1
ATOM 732 N N . VAL A 1 95 ? 3.329 6.981 5.534 1.00 92.81 95 VAL A N 1
ATOM 733 C CA . VAL A 1 95 ? 3.770 7.245 4.151 1.00 92.81 95 VAL A CA 1
ATOM 734 C C . VAL A 1 95 ? 2.739 8.028 3.326 1.00 92.81 95 VAL A C 1
ATOM 736 O O . VAL A 1 95 ? 2.973 8.354 2.162 1.00 92.81 95 VAL A O 1
ATOM 739 N N . GLY A 1 96 ? 1.586 8.343 3.920 1.00 93.12 96 GLY A N 1
ATOM 740 C CA . GLY A 1 96 ? 0.509 9.111 3.304 1.00 93.12 96 GLY A CA 1
ATOM 741 C C . GLY A 1 96 ? -0.302 8.360 2.250 1.00 93.12 96 GLY A C 1
ATOM 742 O O . GLY A 1 96 ? -1.056 9.003 1.533 1.00 93.12 96 GLY A O 1
ATOM 743 N N . LEU A 1 97 ? -0.170 7.034 2.130 1.00 95.06 97 LEU A N 1
ATOM 744 C CA . LEU A 1 97 ? -0.967 6.233 1.190 1.00 95.06 97 LEU A CA 1
ATOM 745 C C . LEU A 1 97 ? -2.431 6.129 1.623 1.00 95.06 97 LEU A C 1
ATOM 747 O O . LEU A 1 97 ? -3.320 6.018 0.783 1.00 95.06 97 LEU A O 1
ATOM 751 N N . VAL A 1 98 ? -2.685 6.176 2.928 1.00 96.75 98 VAL A N 1
ATOM 752 C CA . VAL A 1 98 ? -4.033 6.182 3.493 1.00 96.75 98 VAL A CA 1
ATOM 753 C C . VAL A 1 98 ? -4.222 7.448 4.307 1.00 96.75 98 VAL A C 1
ATOM 755 O O . VAL A 1 98 ? -3.367 7.822 5.106 1.00 96.75 98 VAL A O 1
ATOM 758 N N . ARG A 1 99 ? -5.376 8.085 4.129 1.00 96.38 99 ARG A N 1
ATOM 759 C CA . ARG A 1 99 ? -5.865 9.140 5.007 1.00 96.38 99 ARG A CA 1
ATOM 760 C C . ARG A 1 99 ? -7.013 8.595 5.836 1.00 96.38 99 ARG A C 1
ATOM 762 O O . ARG A 1 99 ? -7.813 7.794 5.364 1.00 96.38 99 ARG A O 1
ATOM 769 N N . SER A 1 100 ? -7.096 9.042 7.078 1.00 95.00 100 SER A N 1
ATOM 770 C CA . SER A 1 100 ? -8.185 8.692 7.978 1.00 95.00 100 SER A CA 1
ATOM 771 C C . SER A 1 100 ? -8.879 9.933 8.505 1.00 95.00 100 SER A C 1
ATOM 773 O O . SER A 1 100 ? -8.209 10.911 8.845 1.00 95.00 100 SER A O 1
ATOM 775 N N . GLU A 1 101 ? -10.182 9.845 8.694 1.00 96.00 101 GLU A N 1
ATOM 776 C CA . GLU A 1 101 ? -10.987 10.874 9.328 1.00 96.00 101 GLU A CA 1
ATOM 777 C C . GLU A 1 101 ? -11.874 10.244 10.400 1.00 96.00 101 GLU A C 1
ATOM 779 O O . GLU A 1 101 ? -12.424 9.154 10.223 1.00 96.00 101 GLU A O 1
ATOM 784 N N . LYS A 1 102 ? -11.970 10.906 11.553 1.00 94.81 102 LYS A N 1
ATOM 785 C CA . LYS A 1 102 ? -12.794 10.445 12.669 1.00 94.81 102 LYS A CA 1
ATOM 786 C C . LYS A 1 102 ? -14.071 11.273 12.713 1.00 94.81 102 LYS A C 1
ATOM 788 O O . LYS A 1 102 ? -14.005 12.475 12.944 1.00 94.81 102 LYS A O 1
ATOM 793 N N . SER A 1 103 ? -15.213 10.608 12.577 1.00 92.06 103 SER A N 1
ATOM 794 C CA . SER A 1 103 ? -16.536 11.197 12.779 1.00 92.06 103 SER A CA 1
ATOM 795 C C . SER A 1 103 ? -17.236 10.467 13.925 1.00 92.06 103 SER A C 1
ATOM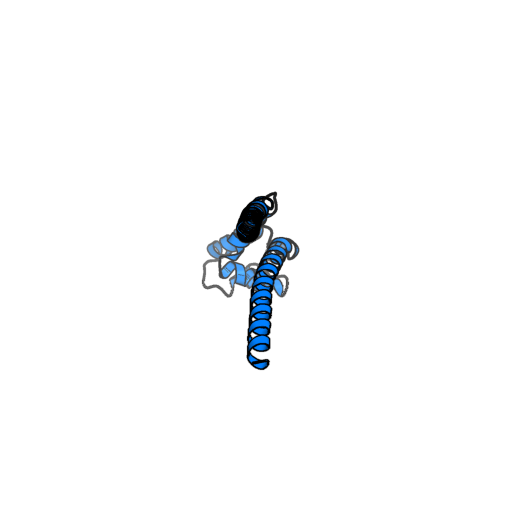 797 O O . SER A 1 103 ? -17.615 9.297 13.821 1.00 92.06 103 SER A O 1
ATOM 799 N N . GLY A 1 104 ? -17.328 11.131 15.080 1.00 93.06 104 GLY A N 1
ATOM 800 C CA . GLY A 1 104 ? -17.854 10.532 16.307 1.00 93.06 104 GLY A CA 1
ATOM 801 C C . GLY A 1 104 ? -17.043 9.310 16.760 1.00 93.06 104 GLY A C 1
ATOM 802 O O . GLY A 1 104 ? -15.867 9.428 17.117 1.00 93.06 104 GLY A O 1
ATOM 803 N N . ARG A 1 105 ? -17.680 8.132 16.775 1.00 91.25 105 ARG A N 1
ATOM 804 C CA . ARG A 1 105 ? -17.044 6.848 17.139 1.00 91.25 105 ARG A CA 1
ATOM 805 C C . ARG A 1 105 ? -16.442 6.102 15.946 1.00 91.25 105 ARG A C 1
ATOM 807 O O . ARG A 1 105 ? -15.694 5.155 16.163 1.00 91.25 105 ARG A O 1
ATOM 814 N N . ILE A 1 106 ? -16.743 6.517 14.717 1.00 94.38 106 ILE A N 1
ATOM 815 C CA . ILE A 1 106 ? -16.334 5.812 13.501 1.00 94.38 106 ILE A CA 1
ATOM 816 C C . ILE A 1 106 ? -15.095 6.490 12.916 1.00 94.38 106 ILE A C 1
ATOM 818 O O . ILE A 1 106 ? -15.003 7.718 12.852 1.00 94.38 106 ILE A O 1
ATOM 822 N N . ARG A 1 107 ? -14.125 5.675 12.495 1.00 95.06 107 ARG A N 1
ATOM 823 C CA . ARG A 1 107 ? -12.940 6.127 11.763 1.00 95.06 107 ARG A CA 1
ATOM 824 C C . ARG A 1 107 ? -13.013 5.597 10.341 1.00 95.06 107 ARG A C 1
ATOM 826 O O . ARG A 1 107 ? -12.924 4.386 10.142 1.00 95.06 107 ARG A O 1
ATOM 833 N N . THR A 1 108 ? -13.171 6.509 9.394 1.00 97.19 108 THR A N 1
ATOM 834 C CA . THR A 1 108 ? -13.250 6.219 7.962 1.00 97.19 108 THR A CA 1
ATOM 835 C C . THR A 1 108 ? -11.886 6.443 7.332 1.00 97.19 108 THR A C 1
ATOM 837 O O . THR A 1 108 ? -11.203 7.420 7.636 1.00 97.19 108 THR A O 1
ATOM 840 N N . CYS A 1 109 ? -11.479 5.526 6.468 1.00 97.69 109 CYS A N 1
ATOM 841 C CA . CYS A 1 109 ? -10.207 5.526 5.772 1.00 97.69 109 CYS A CA 1
ATOM 842 C C . CYS A 1 109 ? -10.429 5.669 4.265 1.00 97.69 109 CYS A C 1
ATOM 844 O O . CYS A 1 109 ? -11.371 5.112 3.701 1.00 97.69 109 CYS A O 1
ATOM 846 N N . THR A 1 110 ? -9.537 6.409 3.617 1.00 97.69 110 THR A N 1
ATOM 847 C CA . THR A 1 110 ? -9.567 6.711 2.185 1.00 97.69 110 THR A CA 1
ATOM 848 C C . THR A 1 110 ? -8.181 6.543 1.579 1.00 97.69 110 THR A C 1
ATOM 850 O O . THR A 1 110 ? -7.176 6.896 2.198 1.00 97.69 110 THR A O 1
ATOM 853 N N . LEU A 1 111 ? -8.123 6.022 0.353 1.00 96.94 111 LEU A N 1
ATOM 854 C CA . LEU A 1 111 ? -6.878 5.867 -0.399 1.00 96.94 111 LEU A CA 1
ATOM 855 C C . LEU A 1 111 ? -6.440 7.195 -1.031 1.00 96.94 111 LEU A C 1
ATOM 857 O O . LEU A 1 111 ? -7.175 7.786 -1.822 1.00 96.94 111 LEU A O 1
ATOM 861 N N . GLU A 1 112 ? -5.200 7.601 -0.782 1.00 94.94 112 GLU A N 1
ATOM 862 C CA . GLU A 1 112 ? -4.576 8.771 -1.406 1.00 94.94 112 GLU A CA 1
ATOM 863 C C . GLU A 1 112 ? -3.836 8.365 -2.689 1.00 94.94 112 GLU A C 1
ATOM 865 O O . GLU A 1 112 ? -2.608 8.267 -2.737 1.00 94.94 112 GLU A O 1
ATOM 870 N N . ARG A 1 113 ? -4.587 8.129 -3.776 1.00 89.56 113 ARG A N 1
ATOM 871 C CA . ARG A 1 113 ? -4.034 7.615 -5.052 1.00 89.56 113 ARG A CA 1
ATOM 872 C C . ARG A 1 113 ? -2.873 8.444 -5.599 1.00 89.56 113 ARG A C 1
ATOM 874 O O . ARG A 1 113 ? -1.929 7.890 -6.151 1.00 89.56 113 ARG A O 1
ATOM 881 N N . LYS A 1 114 ? -2.898 9.767 -5.404 1.00 87.62 114 LYS A N 1
ATOM 882 C CA . LYS A 1 114 ? -1.835 10.675 -5.870 1.00 87.62 114 LYS A CA 1
ATOM 883 C C . LYS A 1 114 ? -0.457 10.308 -5.311 1.00 87.62 114 LYS A C 1
ATOM 885 O O . LYS A 1 114 ? 0.549 10.568 -5.964 1.00 87.62 114 LYS A O 1
ATOM 890 N N . LYS A 1 115 ? -0.398 9.691 -4.127 1.00 85.50 115 LYS A N 1
ATOM 891 C CA . LYS A 1 115 ? 0.853 9.266 -3.487 1.00 85.50 115 LYS A CA 1
ATOM 892 C C . LYS A 1 115 ? 1.456 8.009 -4.123 1.00 8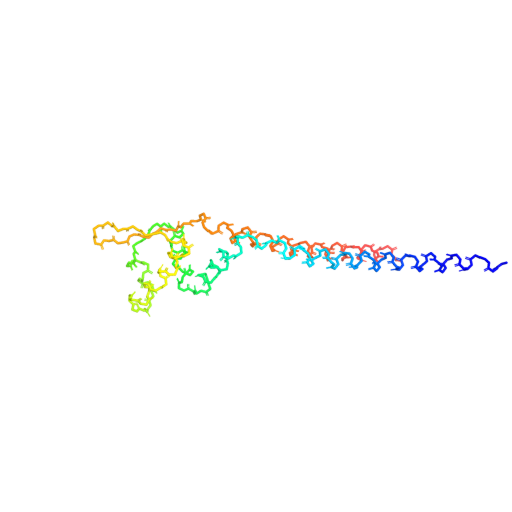5.50 115 LYS A C 1
ATOM 894 O O . LYS A 1 115 ? 2.653 7.794 -3.983 1.00 85.50 115 LYS A O 1
ATOM 899 N N . LEU A 1 116 ? 0.676 7.243 -4.891 1.00 86.25 116 LEU A N 1
ATOM 900 C CA . LEU A 1 116 ? 1.170 6.100 -5.671 1.00 86.25 116 LEU A CA 1
ATOM 901 C C . LEU A 1 116 ? 1.811 6.509 -7.003 1.00 86.25 116 LEU A C 1
ATOM 903 O O . LEU A 1 116 ? 2.577 5.732 -7.567 1.00 86.25 116 LEU A O 1
ATOM 907 N N . ALA A 1 117 ? 1.574 7.733 -7.481 1.00 85.94 117 ALA A N 1
ATOM 908 C CA . ALA A 1 117 ? 2.018 8.169 -8.805 1.00 85.94 117 ALA A CA 1
ATOM 909 C C . ALA A 1 117 ? 3.548 8.113 -8.991 1.00 85.94 117 ALA A C 1
ATOM 911 O O . ALA A 1 117 ? 4.039 7.917 -10.097 1.00 85.94 117 ALA A O 1
ATOM 912 N N . ALA A 1 118 ? 4.327 8.295 -7.919 1.00 82.19 118 ALA A N 1
ATOM 913 C CA . ALA A 1 118 ? 5.782 8.154 -7.984 1.00 82.19 118 ALA A CA 1
ATOM 914 C C . ALA A 1 118 ? 6.215 6.703 -8.250 1.00 82.19 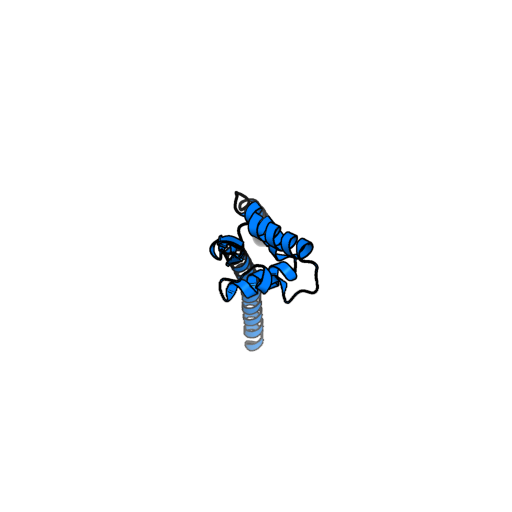118 ALA A C 1
ATOM 916 O O . ALA A 1 118 ? 7.127 6.481 -9.047 1.00 82.19 118 ALA A O 1
ATOM 917 N N . ALA A 1 119 ? 5.542 5.737 -7.620 1.00 87.06 119 ALA A N 1
ATOM 918 C CA . ALA A 1 119 ? 5.792 4.315 -7.825 1.00 87.06 119 ALA A CA 1
ATOM 919 C C . ALA A 1 119 ? 5.336 3.856 -9.212 1.00 87.06 119 ALA A C 1
ATOM 921 O O . ALA A 1 119 ? 6.073 3.148 -9.890 1.00 87.06 119 ALA A O 1
ATOM 922 N N . GLU A 1 120 ? 4.174 4.325 -9.667 1.00 87.88 120 GLU A N 1
ATOM 923 C CA . GLU A 1 120 ? 3.658 4.064 -11.015 1.00 87.88 120 GLU A CA 1
ATOM 924 C C . GLU A 1 120 ? 4.643 4.525 -12.097 1.00 87.88 120 GLU A C 1
ATOM 926 O O . GLU A 1 120 ? 5.109 3.710 -12.891 1.00 87.88 120 GLU A O 1
ATOM 931 N N . ARG A 1 121 ? 5.088 5.788 -12.042 1.00 87.56 121 ARG A N 1
ATOM 932 C CA . ARG A 1 121 ? 6.096 6.317 -12.978 1.00 87.56 121 ARG A CA 1
ATOM 933 C C . ARG A 1 121 ? 7.408 5.538 -12.945 1.00 87.56 121 ARG A C 1
ATOM 935 O O . ARG A 1 121 ? 8.083 5.398 -13.966 1.00 87.56 121 ARG A O 1
ATOM 942 N N . TRP A 1 122 ? 7.813 5.061 -11.768 1.00 89.50 122 TRP A N 1
ATOM 943 C CA . TRP A 1 122 ? 9.015 4.245 -11.653 1.00 89.50 122 TRP A CA 1
ATOM 944 C C . TRP A 1 122 ? 8.841 2.903 -12.373 1.00 89.50 122 TRP A C 1
ATOM 946 O O . TRP A 1 122 ? 9.721 2.532 -13.152 1.00 89.50 122 TRP A O 1
ATOM 956 N N . PHE A 1 123 ? 7.707 2.218 -12.182 1.00 88.12 123 PHE A N 1
ATOM 957 C CA . PHE A 1 123 ? 7.400 0.968 -12.883 1.00 88.12 123 PHE A CA 1
ATOM 958 C C . PHE A 1 123 ? 7.310 1.161 -14.397 1.00 88.12 123 PHE A C 1
ATOM 960 O O . PHE A 1 123 ? 7.904 0.376 -15.133 1.00 88.12 123 PHE A O 1
ATOM 967 N N . GLU A 1 124 ? 6.656 2.224 -14.869 1.00 90.12 124 GLU A N 1
ATOM 968 C CA . GLU A 1 124 ? 6.591 2.565 -16.297 1.00 90.12 124 GLU A CA 1
ATOM 969 C C . GLU A 1 124 ? 7.988 2.721 -16.907 1.00 90.12 124 GLU A C 1
ATOM 971 O O . GLU A 1 124 ? 8.276 2.176 -17.976 1.00 90.12 124 GLU A O 1
ATOM 976 N N . LYS A 1 125 ? 8.898 3.402 -16.197 1.00 87.94 125 LYS A N 1
ATOM 977 C CA . LYS A 1 125 ? 10.290 3.556 -16.632 1.00 87.94 125 LYS A CA 1
ATOM 978 C C . LYS A 1 125 ? 11.009 2.208 -16.719 1.00 87.94 125 LYS A C 1
ATOM 980 O O . LYS A 1 125 ? 11.702 1.966 -17.707 1.00 87.94 125 LYS A O 1
ATOM 985 N N . GLN A 1 126 ? 10.857 1.332 -15.721 1.00 90.31 126 GLN A N 1
ATOM 986 C CA . GLN A 1 126 ? 11.474 -0.001 -15.765 1.00 90.31 126 GLN A CA 1
ATOM 987 C C . GLN A 1 126 ? 10.910 -0.839 -16.915 1.00 90.31 126 GLN A C 1
ATOM 989 O O . GLN A 1 126 ? 11.672 -1.434 -17.678 1.00 90.31 126 GLN A O 1
ATOM 994 N N . HIS A 1 127 ? 9.589 -0.817 -17.096 1.00 89.88 127 HIS A N 1
ATOM 995 C CA . HIS A 1 127 ? 8.909 -1.534 -18.167 1.00 89.88 127 HIS A CA 1
ATOM 996 C C . HIS A 1 127 ? 9.400 -1.086 -19.550 1.00 89.88 127 HIS A C 1
ATOM 998 O O . HIS A 1 127 ? 9.734 -1.922 -20.387 1.00 89.88 127 HIS A O 1
ATOM 1004 N N . ALA A 1 128 ? 9.543 0.223 -19.780 1.00 87.12 128 ALA A N 1
ATOM 1005 C CA . ALA A 1 128 ? 10.083 0.759 -21.029 1.00 87.12 128 ALA A CA 1
ATOM 1006 C C . ALA A 1 128 ? 11.521 0.285 -21.317 1.00 87.12 128 ALA A C 1
ATOM 1008 O O . ALA A 1 128 ? 11.855 -0.021 -22.466 1.00 87.12 128 ALA A O 1
ATOM 1009 N N . ILE A 1 129 ? 12.370 0.189 -20.286 1.00 83.56 129 ILE A N 1
ATOM 1010 C CA . ILE A 1 129 ? 13.747 -0.311 -20.418 1.00 83.56 129 ILE A CA 1
ATOM 1011 C C . ILE A 1 129 ? 13.742 -1.783 -20.837 1.00 83.56 129 ILE A C 1
ATOM 1013 O O . ILE A 1 129 ? 14.454 -2.157 -21.770 1.00 83.56 129 ILE A O 1
ATOM 1017 N N . TRP A 1 130 ? 12.940 -2.619 -20.178 1.00 87.31 130 TRP A N 1
ATOM 1018 C CA . TRP A 1 130 ? 12.855 -4.043 -20.502 1.00 87.31 130 TRP A CA 1
ATOM 1019 C C . TRP A 1 130 ? 12.252 -4.276 -21.887 1.00 87.31 130 TRP A C 1
ATOM 1021 O O . TRP A 1 130 ? 12.829 -5.013 -22.683 1.00 87.31 130 TRP A O 1
ATOM 1031 N N . ALA A 1 131 ? 11.168 -3.576 -22.222 1.00 86.88 131 ALA A N 1
ATOM 1032 C CA . ALA A 1 131 ? 10.533 -3.652 -23.535 1.00 86.88 131 ALA A CA 1
ATOM 1033 C C . ALA A 1 131 ? 11.471 -3.213 -24.674 1.00 86.88 131 ALA A C 1
ATOM 1035 O O . ALA A 1 131 ? 11.380 -3.717 -25.788 1.00 86.88 131 ALA A O 1
ATOM 1036 N N . SER A 1 132 ? 12.387 -2.271 -24.423 1.00 81.56 132 SER A N 1
ATOM 1037 C CA . SER A 1 132 ? 13.424 -1.894 -25.395 1.00 81.56 132 SER A CA 1
ATOM 1038 C C . SER A 1 132 ? 14.422 -3.031 -25.648 1.00 81.56 132 SER A C 1
ATOM 1040 O O . SER A 1 132 ? 14.798 -3.290 -26.788 1.00 81.56 132 SER A O 1
ATOM 1042 N N . ARG A 1 133 ? 14.817 -3.759 -24.595 1.00 78.38 133 ARG A N 1
ATOM 1043 C CA . ARG A 1 133 ? 15.749 -4.890 -24.719 1.00 78.38 133 ARG A CA 1
ATOM 1044 C C . ARG A 1 133 ? 15.156 -6.050 -25.514 1.00 78.38 133 ARG A C 1
ATOM 1046 O O . ARG A 1 133 ? 15.870 -6.607 -26.338 1.00 78.38 133 ARG A O 1
ATOM 1053 N N . TYR A 1 134 ? 13.878 -6.368 -25.301 1.00 80.19 134 TYR A N 1
ATOM 1054 C CA . TYR A 1 134 ? 13.186 -7.395 -26.087 1.00 80.19 134 TYR A CA 1
ATOM 1055 C C . TYR A 1 134 ? 13.079 -7.006 -27.565 1.00 80.19 134 TYR A C 1
ATOM 1057 O O . TYR A 1 134 ? 13.525 -7.768 -28.412 1.00 80.19 134 TYR A O 1
ATOM 1065 N N . ARG A 1 135 ? 12.662 -5.769 -27.872 1.00 79.56 135 ARG A N 1
ATOM 1066 C CA . ARG A 1 135 ? 12.602 -5.276 -29.262 1.00 79.56 135 ARG A CA 1
ATOM 1067 C C . ARG A 1 135 ? 13.935 -5.372 -30.008 1.00 79.56 135 ARG A C 1
ATOM 1069 O O . ARG A 1 135 ? 13.956 -5.626 -31.204 1.00 79.56 135 ARG A O 1
ATOM 1076 N N . ASN A 1 136 ? 15.059 -5.165 -29.322 1.00 79.81 136 ASN A N 1
ATOM 1077 C CA . ASN A 1 136 ? 16.376 -5.300 -29.947 1.00 79.81 136 ASN A CA 1
ATOM 1078 C C . ASN A 1 136 ? 16.730 -6.752 -30.285 1.00 79.81 136 ASN A C 1
ATOM 1080 O O . ASN A 1 136 ? 17.442 -6.975 -31.261 1.00 79.81 136 ASN A O 1
ATOM 1084 N N . LEU A 1 137 ? 16.261 -7.713 -29.484 1.00 82.75 137 LEU A N 1
ATOM 1085 C CA . LEU A 1 137 ? 16.427 -9.133 -29.773 1.00 82.75 137 LEU A CA 1
ATOM 1086 C C . LEU A 1 137 ? 15.555 -9.547 -30.961 1.00 82.75 137 LEU A C 1
ATOM 1088 O O . LEU A 1 137 ? 16.066 -10.194 -31.868 1.00 82.75 137 LEU A O 1
ATOM 1092 N N . ASP A 1 138 ? 14.295 -9.110 -30.990 1.00 81.62 138 ASP A N 1
ATOM 1093 C CA . ASP A 1 138 ? 13.374 -9.383 -32.100 1.00 81.62 138 ASP A CA 1
ATOM 1094 C C . ASP A 1 138 ? 13.958 -8.875 -33.429 1.00 81.62 138 ASP A C 1
ATOM 1096 O O . ASP A 1 138 ? 14.114 -9.638 -34.378 1.00 81.62 138 ASP A O 1
ATOM 1100 N N . ASN A 1 139 ? 14.437 -7.626 -33.451 1.00 84.19 139 ASN A N 1
ATOM 1101 C CA . ASN A 1 139 ? 15.086 -7.037 -34.627 1.00 84.19 139 ASN A CA 1
ATOM 1102 C C . ASN A 1 139 ? 16.372 -7.768 -35.060 1.00 84.19 139 ASN A C 1
ATOM 1104 O O . ASN A 1 139 ? 16.783 -7.654 -36.213 1.00 84.19 139 ASN A O 1
ATOM 1108 N N . LEU A 1 140 ? 17.081 -8.430 -34.137 1.00 83.44 140 LEU A N 1
ATOM 1109 C CA . LEU A 1 140 ? 18.272 -9.218 -34.469 1.00 83.44 140 LEU A CA 1
ATOM 1110 C C . LEU A 1 140 ? 17.875 -10.562 -35.081 1.00 83.44 140 LEU A C 1
ATOM 1112 O O . LEU A 1 140 ? 18.487 -10.982 -36.057 1.00 83.44 140 LEU A O 1
ATOM 1116 N N . LEU A 1 141 ? 16.854 -11.213 -34.522 1.00 86.69 141 LEU A N 1
ATOM 1117 C CA . LEU A 1 141 ? 16.329 -12.472 -35.040 1.00 86.69 141 LEU A CA 1
ATOM 1118 C C . LEU A 1 141 ? 15.755 -12.302 -36.450 1.00 86.69 141 LEU A C 1
ATOM 1120 O O . LEU A 1 141 ? 16.079 -13.105 -37.317 1.00 86.69 141 LEU A O 1
ATOM 1124 N N . GLU A 1 142 ? 14.998 -11.231 -36.703 1.00 86.38 142 GLU A N 1
ATOM 1125 C CA . GLU A 1 142 ? 14.482 -10.915 -38.045 1.00 86.38 142 GLU A CA 1
ATOM 1126 C C . GLU A 1 142 ? 15.605 -10.742 -39.076 1.00 86.38 142 GLU A C 1
ATOM 1128 O O . GLU A 1 142 ? 15.483 -11.198 -40.209 1.00 86.38 142 GLU A O 1
ATOM 1133 N N . LYS A 1 143 ? 16.725 -10.119 -38.689 1.00 82.69 143 LYS A N 1
ATOM 1134 C CA . LYS A 1 143 ? 17.878 -9.947 -39.585 1.00 82.69 143 LYS A CA 1
ATOM 1135 C C . LYS A 1 143 ? 18.561 -11.265 -39.923 1.00 82.69 143 LYS A C 1
ATOM 1137 O O . LYS A 1 143 ? 18.925 -11.460 -41.071 1.00 82.69 143 LYS A O 1
ATOM 1142 N N . LEU A 1 144 ? 18.721 -12.152 -38.941 1.00 80.81 144 LEU A N 1
ATOM 1143 C CA . LEU A 1 144 ? 19.351 -13.455 -39.163 1.00 80.81 144 LEU A CA 1
ATOM 1144 C C . LEU A 1 144 ? 18.458 -14.373 -40.008 1.00 80.81 144 LEU A C 1
ATOM 1146 O O . LEU A 1 144 ? 18.952 -15.039 -40.904 1.00 80.81 144 LEU A O 1
ATOM 1150 N N . GLN A 1 145 ? 17.142 -14.355 -39.779 1.00 76.88 145 GLN A N 1
ATOM 1151 C CA . GLN A 1 145 ? 16.196 -15.129 -40.593 1.00 76.88 145 GLN A CA 1
ATOM 1152 C C . GLN A 1 145 ? 16.109 -14.611 -42.034 1.00 76.88 145 GLN A C 1
ATOM 1154 O O . GLN A 1 145 ? 16.024 -15.407 -42.960 1.00 76.88 145 GLN A O 1
ATOM 1159 N N . GLY A 1 146 ? 16.188 -13.293 -42.238 1.00 67.62 146 GLY A N 1
ATOM 1160 C CA . GLY A 1 146 ? 16.228 -12.711 -43.581 1.00 67.62 146 GLY A CA 1
ATOM 1161 C C . GLY A 1 146 ? 17.520 -12.997 -44.358 1.00 67.62 146 GLY A C 1
ATOM 1162 O O . GLY A 1 146 ? 17.487 -12.982 -45.582 1.00 67.62 146 GLY A O 1
ATOM 1163 N N . GLU A 1 147 ? 18.642 -13.263 -43.678 1.00 58.47 147 GLU A N 1
ATOM 1164 C CA . GLU A 1 147 ? 19.916 -13.645 -44.313 1.00 58.47 147 GLU A CA 1
ATOM 1165 C C . GLU A 1 147 ? 19.956 -15.135 -44.708 1.00 58.47 147 GLU A C 1
ATOM 1167 O O . GLU A 1 147 ? 20.618 -15.482 -45.686 1.00 58.47 147 GLU A O 1
ATOM 1172 N N . ASP A 1 148 ? 19.220 -16.001 -44.001 1.00 56.84 148 ASP A N 1
ATOM 1173 C CA . ASP A 1 148 ? 19.136 -17.441 -44.294 1.00 56.84 148 ASP A CA 1
ATOM 1174 C C . ASP A 1 148 ? 18.189 -17.766 -45.475 1.00 56.84 148 ASP A C 1
ATOM 1176 O O . ASP A 1 148 ? 18.358 -18.798 -46.123 1.00 56.84 148 ASP A O 1
ATOM 1180 N N . ASP A 1 149 ? 17.224 -16.892 -45.790 1.00 53.28 149 ASP A N 1
ATOM 1181 C CA . ASP A 1 149 ? 16.251 -17.084 -46.884 1.00 53.28 149 ASP A CA 1
ATOM 1182 C C . ASP A 1 149 ? 16.771 -16.628 -48.275 1.00 53.28 149 ASP A C 1
ATOM 1184 O O . ASP A 1 149 ? 16.133 -16.897 -49.296 1.00 53.28 149 ASP A O 1
ATOM 1188 N N . GLU A 1 150 ? 17.925 -15.948 -48.340 1.00 51.34 150 GLU A N 1
ATOM 1189 C CA . GLU A 1 150 ? 18.552 -15.441 -49.580 1.00 51.34 150 GLU A CA 1
ATOM 1190 C C . GLU A 1 150 ? 19.772 -16.267 -50.064 1.00 51.34 150 GLU A C 1
ATOM 1192 O O . GLU A 1 150 ? 20.416 -15.886 -51.049 1.00 51.34 150 GLU A O 1
ATOM 1197 N N . ALA A 1 151 ? 20.076 -17.403 -49.418 1.00 44.06 151 ALA A N 1
ATOM 1198 C CA . ALA A 1 151 ? 21.191 -18.311 -49.743 1.00 44.06 151 ALA A CA 1
ATOM 1199 C C . ALA A 1 151 ? 20.737 -19.636 -50.387 1.00 44.06 151 ALA A C 1
ATOM 1201 O O . ALA A 1 151 ? 21.454 -20.111 -51.303 1.00 44.06 151 ALA A O 1
#

Secondary structure (DSSP, 8-state):
--SHHHHHHHHHHHHHHHHHHHHHHHHHHHHHHHHTT-SSHHHHHHHHHHHHSSHHHHHHHHHHTTS-EEHHHHHTTS-S-HHHHHHHHHHHHHTTSEEEEEETTEEEEEE-GGGGHHHHHHHHHHHHHHHHHHHHHHHHHHHHHHHHTT-

Sequence (151 aa):
MHYFVRCAAEDVAQKIERAAAVETLLRRSVSERIVSQMDNNVIALDAVFHALADPTRRAVIQRLGQGPATVSELAEPFDMALPSFMKHMRVLEGVGLVRSEKSGRIRTCTLERKKLAAAERWFEKQHAIWASRYRNLDNLLEKLQGEDDEA

pLDDT: mean 78.8, std 19.81, range [38.34, 97.75]

Foldseek 3Di:
DPPPVVVVVVVVVVVVVVVVVVVVVVVVVVVVVVPVVPPPLVVLLVLVVVLCVDPLSVQLLVVLVVHKDWLCVSCVVDPDDSVVSVVSVVSCVVSPQKDWDDDPPTIIIHGPVVSCVSVVVVVVVVVVVVVVVVVVVVVVVVVVVVVVVVD